Protein AF-A0A0B0EJZ7-F1 (afdb_monomer_lite)

Sequence (98 aa):
MRFGKHKVQVDAIEQLVHPSQLRAIGYAIHYAARYMDGQKSIKEICRLVLADIQEKGLDCLSDRGIRGDFAEFRSYELAATLSRFRALRVEQKHTTRT

pLDDT: mean 86.37, std 9.98, range [45.62, 97.31]

Radius of gyration: 13.87 Å; chains: 1; bounding box: 28×27×45 Å

Secondary structure (DSSP, 8-state):
-EETTEEB--HHHHTTS-HHHHHHHHHHHHHHGGG-SSSS-HHHHHHHHHHHHHHH-GGGG-TTS--TT-----HHHHHHHHTTBTT-----------

InterPro domains:
  IPR049069 MRB1590-like, C-terminal domain [PF21117] (2-90)

Organism: NCBI:txid237368

Foldseek 3Di:
DDQVPFDFPCPVVVVVDDVQAVVLLSLLVVVLVVVPPLPDDLLRSLVVSVVCCVVPNSQVSDPVGDDPSHDDDDSVSSSVRQVRGVVDDHDDPPPPPD

Structure (mmCIF, N/CA/C/O backbone):
data_AF-A0A0B0EJZ7-F1
#
_entry.id   AF-A0A0B0EJZ7-F1
#
loop_
_atom_site.group_PDB
_atom_site.id
_atom_site.type_symbol
_atom_site.label_atom_id
_atom_site.label_alt_id
_atom_site.label_comp_id
_atom_site.label_asym_id
_atom_site.label_entity_id
_atom_site.label_seq_id
_atom_site.pdbx_PDB_ins_code
_atom_site.Cartn_x
_atom_site.Cartn_y
_atom_site.Cartn_z
_atom_site.occupancy
_atom_site.B_iso_or_equiv
_atom_site.auth_seq_id
_atom_site.auth_comp_id
_atom_site.auth_asym_id
_atom_site.auth_atom_id
_atom_site.pdbx_PDB_model_num
ATOM 1 N N . MET A 1 1 ? -9.258 6.455 -10.297 1.00 74.19 1 MET A N 1
ATOM 2 C CA . MET A 1 1 ? -8.919 5.009 -10.453 1.00 74.19 1 MET A CA 1
ATOM 3 C C . MET A 1 1 ? -10.116 4.050 -10.257 1.00 74.19 1 MET A C 1
ATOM 5 O O . MET A 1 1 ? -11.003 4.305 -9.443 1.00 74.19 1 MET A O 1
ATOM 9 N N . ARG A 1 2 ? -10.130 2.905 -10.967 1.00 74.94 2 ARG A N 1
ATOM 10 C CA . ARG A 1 2 ? -10.986 1.732 -10.668 1.00 74.94 2 ARG A CA 1
ATOM 11 C C . ARG A 1 2 ? -10.165 0.621 -10.003 1.00 74.94 2 ARG A C 1
ATOM 13 O O . ARG A 1 2 ? -9.072 0.319 -10.466 1.00 74.94 2 ARG A O 1
ATOM 20 N N . PHE A 1 3 ? -10.714 0.000 -8.964 1.00 72.06 3 PHE A N 1
ATOM 21 C CA . PHE A 1 3 ? -10.143 -1.154 -8.269 1.00 72.06 3 PHE A CA 1
ATOM 22 C C . PHE A 1 3 ? -11.165 -2.298 -8.275 1.00 72.06 3 PHE A C 1
ATOM 24 O O . PHE A 1 3 ? -12.183 -2.244 -7.580 1.00 72.06 3 PHE A O 1
ATOM 31 N N . GLY A 1 4 ? -10.946 -3.307 -9.124 1.00 79.12 4 GLY A N 1
ATOM 32 C CA . GLY A 1 4 ? -11.960 -4.325 -9.411 1.00 79.12 4 GLY A CA 1
ATOM 33 C C . GLY A 1 4 ? -13.284 -3.687 -9.860 1.00 79.12 4 GLY A C 1
ATOM 34 O O . GLY A 1 4 ? -13.326 -2.907 -10.815 1.00 79.12 4 GLY A O 1
ATOM 35 N N . LYS A 1 5 ? -14.373 -3.975 -9.134 1.00 81.25 5 LYS A N 1
ATOM 36 C CA . LYS A 1 5 ? -15.699 -3.363 -9.356 1.00 81.25 5 LYS A CA 1
ATOM 37 C C . LYS A 1 5 ? -15.906 -2.015 -8.652 1.00 81.25 5 LYS A C 1
ATOM 39 O O . LYS A 1 5 ? -16.934 -1.375 -8.854 1.00 81.25 5 LYS A O 1
ATOM 44 N N . HIS A 1 6 ? -14.961 -1.580 -7.823 1.00 77.19 6 HIS A N 1
ATOM 45 C CA . HIS A 1 6 ? -15.102 -0.396 -6.982 1.00 77.19 6 HIS A CA 1
ATOM 46 C C . HIS A 1 6 ? -14.429 0.826 -7.616 1.00 77.19 6 HIS A C 1
ATOM 48 O O . HIS A 1 6 ? -13.321 0.751 -8.148 1.00 77.19 6 HIS A O 1
ATOM 54 N N . LYS A 1 7 ? -15.096 1.983 -7.544 1.00 76.81 7 LYS A N 1
ATOM 55 C CA . LYS A 1 7 ? -14.496 3.272 -7.905 1.00 76.81 7 LYS A CA 1
ATOM 56 C C . LYS A 1 7 ? -13.757 3.826 -6.688 1.00 76.81 7 LYS A C 1
ATOM 58 O O . LYS A 1 7 ? -14.365 3.984 -5.631 1.00 76.81 7 LYS A O 1
ATOM 63 N N . VAL A 1 8 ? -12.473 4.134 -6.854 1.00 78.69 8 VAL A N 1
ATOM 64 C CA . VAL A 1 8 ? -11.658 4.803 -5.832 1.00 78.69 8 VAL A CA 1
ATOM 65 C C . VAL A 1 8 ? -11.496 6.256 -6.253 1.00 78.69 8 VAL A C 1
ATOM 67 O O . VAL A 1 8 ? -10.990 6.537 -7.344 1.00 78.69 8 VAL A O 1
ATOM 70 N N . GLN A 1 9 ? -11.976 7.179 -5.418 1.00 77.25 9 GLN A N 1
ATOM 71 C CA . GLN A 1 9 ? -11.812 8.608 -5.669 1.00 77.25 9 GLN A CA 1
ATOM 72 C C . GLN A 1 9 ? -10.384 8.997 -5.300 1.00 77.25 9 GLN A C 1
ATOM 74 O O . GLN A 1 9 ? -10.034 9.045 -4.125 1.00 77.25 9 GLN A O 1
ATOM 79 N N . VAL A 1 10 ? -9.565 9.234 -6.317 1.00 75.00 10 VAL A N 1
ATOM 80 C CA . VAL A 1 10 ? -8.148 9.596 -6.180 1.00 75.00 10 VAL A CA 1
ATOM 81 C C . VAL A 1 10 ? -7.813 10.843 -6.985 1.00 75.00 10 VAL A C 1
ATOM 83 O O . VAL A 1 10 ? -6.648 11.169 -7.085 1.00 75.00 10 VAL A O 1
ATOM 86 N N . ASP A 1 11 ? -8.802 11.564 -7.521 1.00 75.38 11 ASP A N 1
ATOM 87 C CA . ASP A 1 11 ? -8.592 12.636 -8.507 1.00 75.38 11 ASP A CA 1
ATOM 88 C C . ASP A 1 11 ? -7.604 13.714 -8.009 1.00 75.38 11 ASP A C 1
ATOM 90 O O . ASP A 1 11 ? -6.708 14.123 -8.739 1.00 75.38 11 ASP A O 1
ATOM 94 N N . ALA A 1 12 ? -7.685 14.087 -6.727 1.00 69.62 12 ALA A N 1
ATOM 95 C CA . ALA A 1 12 ? -6.766 15.044 -6.099 1.00 69.62 12 ALA A CA 1
ATOM 96 C C . ALA A 1 12 ? -5.336 14.505 -5.870 1.00 69.62 12 ALA A C 1
ATOM 98 O O . ALA A 1 12 ? -4.410 15.287 -5.687 1.00 69.62 12 ALA A O 1
ATOM 99 N N . ILE A 1 13 ? -5.158 13.181 -5.838 1.00 72.31 13 ILE A N 1
ATOM 100 C CA . ILE A 1 13 ? -3.857 12.510 -5.681 1.00 72.31 13 ILE A CA 1
ATOM 101 C C . ILE A 1 13 ? -3.272 12.207 -7.065 1.00 72.31 13 ILE A C 1
ATOM 103 O O . ILE A 1 13 ? -2.106 12.480 -7.307 1.00 72.31 13 ILE A O 1
ATOM 107 N N . GLU A 1 14 ? -4.096 11.702 -7.985 1.00 71.69 14 GLU A N 1
ATOM 108 C CA . GLU A 1 14 ? -3.757 11.285 -9.351 1.00 71.69 14 GLU A CA 1
ATOM 109 C C . GLU A 1 14 ? -3.137 12.420 -10.178 1.00 71.69 14 GLU A C 1
ATOM 111 O O . GLU A 1 14 ? -2.228 12.169 -10.958 1.00 71.69 14 GLU A O 1
ATOM 116 N N . GLN A 1 15 ? -3.544 13.673 -9.954 1.00 72.38 15 GLN A N 1
ATOM 117 C CA . GLN A 1 15 ? -2.933 14.839 -10.606 1.00 72.38 15 GLN A CA 1
ATOM 118 C C . GLN A 1 15 ? -1.512 15.168 -10.111 1.00 72.38 15 GLN A C 1
ATOM 120 O O . GLN A 1 15 ? -0.785 15.883 -10.796 1.00 72.38 15 GLN A O 1
ATOM 125 N N . LEU A 1 16 ? -1.122 14.681 -8.930 1.00 76.50 16 LEU A N 1
ATOM 126 C CA . LEU A 1 16 ? 0.155 14.995 -8.279 1.00 76.50 16 LEU A CA 1
ATOM 127 C C . LEU A 1 16 ? 1.155 13.832 -8.314 1.00 76.50 16 LEU A C 1
ATOM 129 O O . LEU A 1 16 ? 2.323 14.035 -7.985 1.00 76.50 16 LEU A O 1
ATOM 133 N N . VAL A 1 17 ? 0.716 12.627 -8.692 1.00 79.25 17 VAL A N 1
ATOM 134 C CA . VAL A 1 17 ? 1.535 11.407 -8.652 1.00 79.25 17 VAL A CA 1
ATOM 135 C C . VAL A 1 17 ? 1.769 10.830 -10.041 1.00 79.25 17 VAL A C 1
ATOM 137 O O . VAL A 1 17 ? 0.919 10.897 -10.928 1.00 79.25 17 VAL A O 1
ATOM 140 N N . HIS A 1 18 ? 2.926 10.198 -10.227 1.00 87.62 18 HIS A N 1
ATOM 141 C CA . HIS A 1 18 ? 3.227 9.510 -11.476 1.00 87.62 18 HIS A CA 1
ATOM 142 C C . HIS A 1 18 ? 2.341 8.251 -11.629 1.00 87.62 18 HIS A C 1
ATOM 144 O O . HIS A 1 18 ? 2.066 7.570 -10.634 1.00 87.62 18 HIS A O 1
ATOM 150 N N . PRO A 1 19 ? 1.940 7.847 -12.853 1.00 87.69 19 PRO A N 1
ATOM 151 C CA . PRO A 1 19 ? 1.107 6.658 -13.056 1.00 87.69 19 PRO A CA 1
ATOM 152 C C . PRO A 1 19 ? 1.653 5.361 -12.432 1.00 87.69 19 PRO A C 1
ATOM 154 O O . PRO A 1 19 ? 0.867 4.505 -12.027 1.00 87.69 19 PRO A O 1
ATOM 157 N N . SER A 1 20 ? 2.979 5.197 -12.332 1.00 91.50 20 SER A N 1
ATOM 158 C CA . SER A 1 20 ? 3.598 4.040 -11.651 1.00 91.50 20 SER A CA 1
ATOM 159 C C . SER A 1 20 ? 3.342 4.018 -10.144 1.00 91.50 20 SER A C 1
ATOM 161 O O . SER A 1 20 ? 3.116 2.945 -9.587 1.00 91.50 20 SER A O 1
ATOM 163 N N . GLN A 1 21 ? 3.300 5.184 -9.495 1.00 91.25 21 GLN A N 1
ATOM 164 C CA . GLN A 1 21 ? 2.946 5.298 -8.079 1.00 91.25 21 GLN A CA 1
ATOM 165 C C . GLN A 1 21 ? 1.466 4.988 -7.878 1.00 91.25 21 GLN A C 1
ATOM 167 O O . GLN A 1 21 ? 1.110 4.220 -6.990 1.00 91.25 21 GLN A O 1
ATOM 172 N N . LEU A 1 22 ? 0.597 5.507 -8.753 1.00 89.69 22 LEU A N 1
ATOM 173 C CA . LEU A 1 22 ? -0.835 5.219 -8.679 1.00 89.69 22 LEU A CA 1
ATOM 174 C C . LEU A 1 22 ? -1.128 3.719 -8.835 1.00 89.69 22 LEU A C 1
ATOM 176 O O . LEU A 1 22 ? -1.960 3.169 -8.111 1.00 89.69 22 LEU A O 1
ATOM 180 N N . ARG A 1 23 ? -0.413 3.037 -9.743 1.00 90.75 23 ARG A N 1
ATOM 181 C CA . ARG A 1 23 ? -0.480 1.574 -9.870 1.00 90.75 23 ARG A CA 1
ATOM 1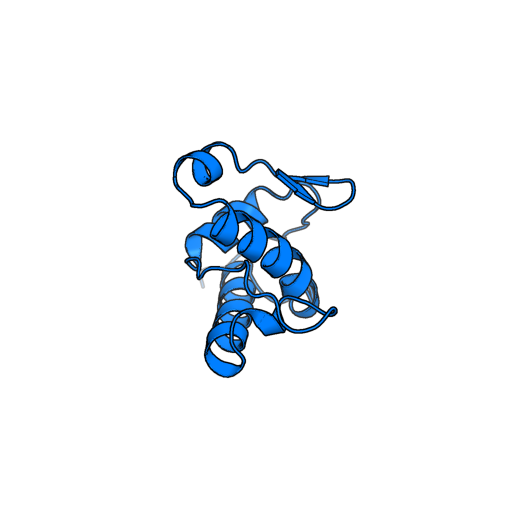82 C C . ARG A 1 23 ? -0.031 0.887 -8.585 1.00 90.75 23 ARG A C 1
ATOM 184 O O . ARG A 1 23 ? -0.788 0.066 -8.073 1.00 90.75 23 ARG A O 1
ATOM 191 N N . ALA A 1 24 ? 1.132 1.248 -8.046 1.00 93.88 24 ALA A N 1
ATOM 192 C CA . ALA A 1 24 ? 1.640 0.674 -6.803 1.00 93.88 24 ALA A CA 1
ATOM 193 C C . ALA A 1 24 ? 0.657 0.866 -5.631 1.00 93.88 24 ALA A C 1
ATOM 195 O O . ALA A 1 24 ? 0.368 -0.095 -4.923 1.00 93.88 24 ALA A O 1
ATOM 196 N N . ILE A 1 25 ? 0.042 2.048 -5.488 1.00 92.94 25 ILE A N 1
ATOM 197 C CA . ILE A 1 25 ? -1.000 2.320 -4.480 1.00 92.94 25 ILE A CA 1
ATOM 198 C C . ILE A 1 25 ? -2.210 1.397 -4.673 1.00 92.94 25 ILE A C 1
ATOM 200 O O . ILE A 1 25 ? -2.734 0.847 -3.706 1.00 92.94 25 ILE A O 1
ATOM 204 N N . GLY A 1 26 ? -2.648 1.181 -5.915 1.00 90.31 26 GLY A N 1
ATOM 205 C CA . GLY A 1 26 ? -3.730 0.247 -6.221 1.00 90.31 26 GLY A CA 1
ATOM 206 C C . GLY A 1 26 ? -3.447 -1.178 -5.746 1.00 90.31 26 GLY A C 1
ATOM 207 O O . GLY A 1 26 ? -4.306 -1.803 -5.125 1.00 90.31 26 GLY A O 1
ATOM 208 N N . TYR A 1 27 ? -2.235 -1.676 -5.992 1.00 93.75 27 TYR A N 1
ATOM 209 C CA . TYR A 1 27 ? -1.804 -2.986 -5.496 1.00 93.75 27 TYR A CA 1
ATOM 210 C C . TYR A 1 27 ? -1.638 -2.992 -3.976 1.00 93.75 27 TYR A C 1
ATOM 212 O O . TYR A 1 27 ? -2.054 -3.944 -3.324 1.00 93.75 27 TYR A O 1
ATOM 220 N N . ALA A 1 28 ? -1.144 -1.904 -3.390 1.00 94.69 28 ALA A N 1
ATOM 221 C CA . ALA A 1 28 ? -1.022 -1.754 -1.948 1.00 94.69 28 ALA A CA 1
ATOM 222 C C . ALA A 1 28 ? -2.373 -1.810 -1.220 1.00 94.69 28 ALA A C 1
ATOM 224 O O . ALA A 1 28 ? -2.440 -2.359 -0.126 1.00 94.69 28 ALA A O 1
ATOM 225 N N . ILE A 1 29 ? -3.465 -1.322 -1.819 1.00 91.62 29 ILE A N 1
ATOM 226 C CA . ILE A 1 29 ? -4.823 -1.483 -1.266 1.00 91.62 29 ILE A CA 1
ATOM 227 C C . ILE A 1 29 ? -5.227 -2.959 -1.230 1.00 91.62 29 ILE A C 1
ATOM 229 O O . ILE A 1 29 ? -5.802 -3.410 -0.241 1.00 91.62 29 ILE A O 1
ATOM 233 N N . HIS A 1 30 ? -4.925 -3.714 -2.290 1.00 91.19 30 HIS A N 1
ATOM 234 C CA . HIS A 1 30 ? -5.183 -5.153 -2.313 1.00 91.19 30 HIS A CA 1
ATOM 235 C C . HIS A 1 30 ? -4.341 -5.880 -1.262 1.00 91.19 30 HIS A C 1
ATOM 237 O O . HIS A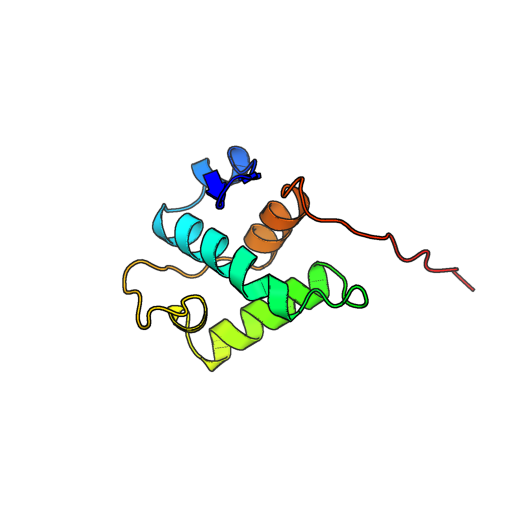 1 30 ? -4.874 -6.629 -0.449 1.00 91.19 30 HIS A O 1
ATOM 243 N N . TYR A 1 31 ? -3.041 -5.581 -1.241 1.00 94.31 31 TYR A N 1
ATOM 244 C CA . TYR A 1 31 ? -2.060 -6.092 -0.289 1.00 94.31 31 TYR A CA 1
ATOM 245 C C . TYR A 1 31 ? -2.522 -5.832 1.158 1.00 94.31 31 TYR A C 1
ATOM 247 O O . TYR A 1 31 ? -2.540 -6.733 1.992 1.00 94.31 31 TYR A O 1
ATOM 255 N N . ALA A 1 32 ? -3.000 -4.620 1.449 1.00 94.12 32 ALA A N 1
ATOM 256 C CA . ALA A 1 32 ? -3.453 -4.208 2.774 1.00 94.12 32 ALA A CA 1
ATOM 257 C C . ALA A 1 32 ? -4.573 -5.085 3.358 1.00 94.12 32 ALA A C 1
ATOM 259 O O . ALA A 1 32 ? -4.680 -5.173 4.582 1.00 94.12 32 ALA A O 1
ATOM 260 N N . ALA A 1 33 ? -5.377 -5.756 2.523 1.00 92.12 33 ALA A N 1
ATOM 261 C CA . ALA A 1 33 ? -6.488 -6.596 2.969 1.00 92.12 33 ALA A CA 1
ATOM 262 C C . ALA A 1 33 ? -6.054 -7.689 3.960 1.00 92.12 33 ALA A C 1
ATOM 264 O O . ALA A 1 33 ? -6.817 -8.024 4.863 1.00 92.12 33 ALA A O 1
ATOM 265 N N . ARG A 1 34 ? -4.812 -8.189 3.876 1.00 94.81 34 ARG A N 1
ATOM 266 C CA . ARG A 1 34 ? -4.317 -9.207 4.820 1.00 94.81 34 ARG A CA 1
ATOM 267 C C . ARG A 1 34 ? -4.096 -8.700 6.246 1.00 94.81 34 ARG A C 1
ATOM 269 O O . ARG A 1 34 ? -3.982 -9.504 7.162 1.00 94.81 34 ARG A O 1
ATOM 276 N N . TYR A 1 35 ? -4.024 -7.383 6.438 1.00 95.50 35 TYR A N 1
ATOM 277 C CA . TYR A 1 35 ? -3.907 -6.764 7.761 1.00 95.50 35 TYR A CA 1
ATOM 278 C C . TYR A 1 35 ? -5.245 -6.220 8.280 1.00 95.50 35 TYR A C 1
ATOM 280 O O . TYR A 1 35 ? -5.295 -5.738 9.410 1.00 95.50 35 TYR A O 1
ATOM 288 N N . MET A 1 36 ? -6.317 -6.279 7.480 1.00 92.38 36 MET A N 1
ATOM 289 C CA . MET A 1 36 ? -7.651 -5.783 7.833 1.00 92.38 36 MET A CA 1
ATOM 290 C C . MET A 1 36 ? -8.424 -6.819 8.658 1.00 92.38 36 MET A C 1
ATOM 292 O O . MET A 1 36 ? -9.418 -7.384 8.214 1.00 92.38 36 MET A O 1
ATOM 296 N N . ASP A 1 37 ? -7.965 -7.054 9.882 1.00 91.56 37 ASP A N 1
ATOM 297 C CA . ASP A 1 37 ? -8.556 -7.999 10.840 1.00 91.56 37 ASP A CA 1
ATOM 298 C C . ASP A 1 37 ? -9.662 -7.389 11.723 1.00 91.56 37 ASP A C 1
ATOM 300 O O . ASP A 1 37 ? -10.101 -8.007 12.689 1.00 91.56 37 ASP A O 1
ATOM 304 N N . GLY A 1 38 ? -10.074 -6.151 11.436 1.00 90.50 38 GLY A N 1
ATOM 305 C CA . GLY A 1 38 ? -11.023 -5.384 12.249 1.00 90.50 38 GLY A CA 1
ATOM 306 C C . GLY A 1 38 ? -10.442 -4.815 13.551 1.00 90.50 38 GLY A C 1
ATOM 307 O O . GLY A 1 38 ? -11.100 -4.014 14.207 1.00 90.50 38 GLY A O 1
ATOM 308 N N . GLN A 1 39 ? -9.206 -5.161 13.921 1.00 91.69 39 GLN A N 1
ATOM 309 C CA . GLN A 1 39 ? -8.569 -4.704 15.160 1.00 91.69 39 GLN A CA 1
ATOM 310 C C . GLN A 1 39 ? -7.578 -3.566 14.917 1.00 91.69 39 GLN A C 1
ATOM 312 O O . GLN A 1 39 ? -7.385 -2.714 15.794 1.00 91.69 39 GLN A O 1
ATOM 317 N N . LYS A 1 40 ? -6.963 -3.530 13.732 1.00 93.56 40 LYS A N 1
ATOM 318 C CA . LYS A 1 40 ? -5.973 -2.520 13.344 1.00 93.56 40 LYS A CA 1
ATOM 319 C C . LYS A 1 40 ? -6.620 -1.281 12.727 1.00 93.56 40 LYS A C 1
ATOM 321 O O . LYS A 1 40 ? -7.523 -1.359 11.899 1.00 93.56 40 LYS A O 1
ATOM 326 N N . SER A 1 41 ? -6.108 -0.115 13.099 1.00 92.62 41 SER A N 1
ATOM 327 C CA . SER A 1 41 ? -6.433 1.163 12.469 1.00 92.62 41 SER A CA 1
ATOM 328 C C . SER A 1 41 ? -5.842 1.264 11.059 1.00 92.62 41 SER A C 1
ATOM 330 O O . SER A 1 41 ? -4.844 0.618 10.736 1.00 92.62 41 SER A O 1
ATOM 332 N N . ILE A 1 42 ? -6.390 2.167 10.234 1.00 91.69 42 ILE A N 1
ATOM 333 C CA . ILE A 1 42 ? -5.834 2.481 8.902 1.00 91.69 42 ILE A CA 1
ATOM 334 C C . ILE A 1 42 ? -4.345 2.845 9.001 1.00 91.69 42 ILE A C 1
ATOM 336 O O . ILE A 1 42 ? -3.547 2.426 8.168 1.00 91.69 42 ILE A O 1
ATOM 340 N N . LYS A 1 43 ? -3.950 3.587 10.043 1.00 92.38 43 LYS A N 1
ATOM 341 C CA . LYS A 1 43 ? -2.554 3.984 10.265 1.00 92.38 43 LYS A CA 1
ATOM 342 C C . LYS A 1 43 ? -1.643 2.773 10.489 1.00 92.38 43 LYS A C 1
ATOM 344 O O . LYS A 1 43 ? -0.557 2.720 9.915 1.00 92.38 43 LYS A O 1
ATOM 349 N N . GLU A 1 44 ? -2.075 1.821 11.312 1.00 94.88 44 GLU A N 1
ATOM 350 C CA . GLU A 1 44 ? -1.327 0.585 11.579 1.00 94.88 44 GLU A CA 1
ATOM 351 C C . GLU A 1 44 ? -1.236 -0.287 10.326 1.00 94.88 44 GLU A C 1
ATOM 353 O O . GLU A 1 44 ? -0.153 -0.764 9.998 1.00 94.88 44 GLU A O 1
ATOM 358 N N . ILE A 1 45 ? -2.333 -0.414 9.576 1.00 95.44 45 ILE A N 1
ATOM 359 C CA . ILE A 1 45 ? -2.359 -1.137 8.299 1.00 95.44 45 ILE A CA 1
ATOM 360 C C . ILE A 1 45 ? -1.368 -0.518 7.305 1.00 95.44 45 ILE A C 1
ATOM 362 O O . ILE A 1 45 ? -0.527 -1.233 6.766 1.00 95.44 45 ILE A O 1
ATOM 366 N N . CYS A 1 46 ? -1.393 0.804 7.101 1.00 95.44 46 CYS A N 1
ATOM 367 C CA . CYS A 1 46 ? -0.440 1.480 6.214 1.00 95.44 46 CYS A CA 1
ATOM 368 C C . CYS A 1 46 ? 1.016 1.263 6.648 1.00 95.44 46 CYS A C 1
ATOM 370 O O . CYS A 1 46 ? 1.888 1.098 5.798 1.00 95.44 46 CYS A O 1
ATOM 372 N N . ARG A 1 47 ? 1.290 1.260 7.961 1.00 95.88 47 ARG A N 1
ATOM 373 C CA . ARG A 1 47 ? 2.634 1.001 8.491 1.00 95.88 47 ARG A CA 1
ATOM 374 C C . ARG A 1 47 ? 3.105 -0.415 8.164 1.00 95.88 47 ARG A C 1
ATOM 376 O O . ARG A 1 47 ? 4.251 -0.568 7.765 1.00 95.88 47 ARG A O 1
ATOM 383 N N . LEU A 1 48 ? 2.241 -1.418 8.317 1.00 97.12 48 LEU A N 1
ATOM 384 C CA . LEU A 1 48 ? 2.569 -2.812 8.003 1.00 97.12 48 LEU A CA 1
ATOM 385 C C . LEU A 1 48 ? 2.844 -3.003 6.508 1.00 97.12 48 LEU A C 1
ATOM 387 O O . LEU A 1 48 ? 3.844 -3.606 6.147 1.00 97.12 48 LEU A O 1
ATOM 391 N N . VAL A 1 49 ? 2.020 -2.408 5.640 1.00 97.31 49 VAL A N 1
ATOM 392 C CA . VAL A 1 49 ? 2.244 -2.445 4.184 1.00 97.31 49 VAL A CA 1
ATOM 393 C C . VAL A 1 49 ? 3.603 -1.847 3.813 1.00 97.31 49 VAL A C 1
ATOM 395 O O . VAL A 1 49 ? 4.332 -2.430 3.019 1.00 97.31 49 VAL A O 1
ATOM 398 N N . LEU A 1 50 ? 3.959 -0.696 4.388 1.00 96.38 50 LEU A N 1
ATOM 399 C CA . LEU A 1 50 ? 5.243 -0.056 4.100 1.00 96.38 50 LEU A CA 1
ATOM 400 C C . LEU A 1 50 ? 6.436 -0.809 4.686 1.00 96.38 50 LEU A C 1
ATOM 402 O O . LEU A 1 50 ? 7.483 -0.827 4.051 1.00 96.38 50 LEU A O 1
ATOM 406 N N . ALA A 1 51 ? 6.289 -1.426 5.860 1.00 97.19 51 ALA A N 1
ATOM 407 C CA . ALA A 1 51 ? 7.335 -2.269 6.432 1.00 97.19 51 ALA A CA 1
ATOM 408 C C . ALA A 1 51 ? 7.649 -3.451 5.503 1.00 97.19 51 ALA A C 1
ATOM 410 O O . ALA A 1 51 ? 8.811 -3.691 5.190 1.00 97.19 51 ALA A O 1
ATOM 411 N N . ASP A 1 52 ? 6.615 -4.109 4.977 1.00 97.25 52 ASP A N 1
ATOM 412 C CA . ASP A 1 52 ? 6.775 -5.189 4.007 1.00 97.25 52 ASP A CA 1
ATOM 413 C C . ASP A 1 52 ? 7.423 -4.714 2.698 1.00 97.25 52 ASP A C 1
ATOM 415 O O . ASP A 1 52 ? 8.294 -5.404 2.175 1.00 97.25 52 ASP A O 1
ATOM 419 N N . ILE A 1 53 ? 7.056 -3.532 2.186 1.00 96.50 53 ILE A N 1
ATOM 420 C CA . ILE A 1 53 ? 7.711 -2.943 1.003 1.00 96.50 53 ILE A CA 1
ATOM 421 C C . ILE A 1 53 ? 9.189 -2.648 1.287 1.00 96.50 53 ILE A C 1
ATOM 423 O O . ILE A 1 53 ? 10.028 -2.903 0.429 1.00 96.50 53 ILE A O 1
ATOM 427 N N . GLN A 1 54 ? 9.523 -2.124 2.469 1.00 95.69 54 GLN A N 1
ATOM 428 C CA . GLN A 1 54 ? 10.916 -1.851 2.833 1.00 95.69 54 GLN A CA 1
ATOM 429 C C . GLN A 1 54 ? 11.747 -3.130 2.955 1.00 95.69 54 GLN A C 1
ATOM 431 O O . GLN A 1 54 ? 12.909 -3.136 2.563 1.00 95.69 54 GLN A O 1
ATOM 436 N N . GLU A 1 55 ? 11.166 -4.200 3.495 1.00 96.81 55 GLU A N 1
ATOM 43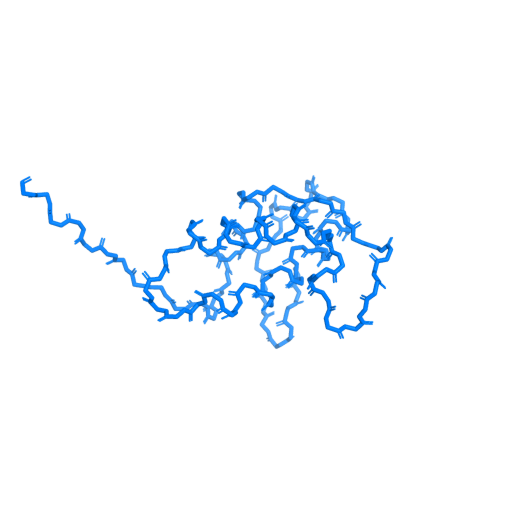7 C CA . GLU A 1 55 ? 11.862 -5.471 3.694 1.00 96.81 55 GLU A CA 1
ATOM 438 C C . GLU A 1 55 ? 11.988 -6.280 2.392 1.00 96.81 55 GLU A C 1
ATOM 440 O O . GLU A 1 55 ? 13.034 -6.867 2.123 1.00 96.81 55 GLU A O 1
ATOM 445 N N . LYS A 1 56 ? 10.925 -6.322 1.581 1.00 94.62 56 LYS A N 1
ATOM 446 C CA . LYS A 1 56 ? 10.775 -7.263 0.453 1.00 94.62 56 LYS A CA 1
ATOM 447 C C . LYS A 1 56 ? 10.814 -6.584 -0.917 1.00 94.62 56 LYS A C 1
ATOM 449 O O . LYS A 1 56 ? 10.751 -7.266 -1.938 1.00 94.62 56 LYS A O 1
ATOM 454 N N . GLY A 1 57 ? 10.887 -5.256 -0.953 1.00 94.44 57 GLY A N 1
ATOM 455 C CA . GLY A 1 57 ? 10.749 -4.457 -2.167 1.00 94.44 57 GLY A CA 1
ATOM 456 C C . GLY A 1 57 ? 9.295 -4.305 -2.630 1.00 94.44 57 GLY A C 1
ATOM 457 O O . GLY A 1 57 ? 8.367 -4.934 -2.118 1.00 94.44 57 GLY A O 1
ATOM 458 N N . LEU A 1 58 ? 9.086 -3.459 -3.643 1.00 94.56 58 LEU A N 1
ATOM 459 C CA . LEU A 1 58 ? 7.756 -3.154 -4.196 1.00 94.56 58 LEU A CA 1
ATOM 460 C C . LEU A 1 58 ? 7.056 -4.365 -4.823 1.00 94.56 58 LEU A C 1
ATOM 462 O O . LEU A 1 58 ? 5.826 -4.413 -4.861 1.00 94.56 58 LEU A O 1
ATOM 466 N N . ASP A 1 59 ? 7.820 -5.350 -5.287 1.00 92.81 59 ASP A N 1
ATOM 467 C CA . ASP A 1 59 ? 7.285 -6.539 -5.950 1.00 92.81 59 ASP A CA 1
ATOM 468 C C . ASP A 1 59 ? 6.436 -7.410 -5.022 1.00 92.81 59 ASP A C 1
ATOM 470 O O . ASP A 1 59 ? 5.557 -8.128 -5.501 1.00 92.81 59 ASP A O 1
ATOM 474 N N . CYS A 1 60 ? 6.606 -7.287 -3.698 1.00 94.75 60 CYS A N 1
ATOM 475 C CA . CYS A 1 60 ? 5.764 -7.999 -2.736 1.00 94.75 60 CYS A CA 1
ATOM 476 C C . CYS A 1 60 ? 4.275 -7.658 -2.888 1.00 94.75 60 CYS A C 1
ATOM 478 O O . CYS A 1 60 ? 3.418 -8.466 -2.544 1.00 94.75 60 CYS A O 1
ATOM 480 N N . LEU A 1 61 ? 3.950 -6.490 -3.452 1.00 94.94 61 LEU A N 1
ATOM 481 C CA . LEU A 1 61 ? 2.575 -6.046 -3.653 1.00 94.94 61 LEU A CA 1
ATOM 482 C C . LEU A 1 61 ? 1.805 -6.876 -4.694 1.00 94.94 61 LEU A C 1
ATOM 484 O O . LEU A 1 61 ? 0.582 -6.753 -4.773 1.00 94.94 61 LEU A O 1
ATOM 488 N N . SER A 1 62 ? 2.491 -7.690 -5.501 1.00 91.56 62 SER A N 1
ATOM 489 C CA . SER A 1 62 ? 1.928 -8.437 -6.624 1.00 91.56 62 SER A CA 1
ATOM 490 C C . SER A 1 62 ? 2.094 -9.947 -6.448 1.00 91.56 62 SER A C 1
ATOM 492 O O . SER A 1 62 ? 3.201 -10.473 -6.500 1.00 91.56 62 SER A O 1
ATOM 494 N N . ASP A 1 63 ? 0.977 -10.676 -6.413 1.00 84.06 63 ASP A N 1
ATOM 495 C CA . ASP A 1 63 ? 0.988 -12.150 -6.423 1.00 84.06 63 ASP A CA 1
ATOM 496 C C . ASP A 1 63 ? 1.434 -12.740 -7.779 1.00 84.06 63 ASP A C 1
ATOM 498 O O . ASP A 1 63 ? 1.596 -13.950 -7.922 1.00 84.06 63 ASP A O 1
ATOM 502 N N . ARG A 1 64 ? 1.619 -11.897 -8.807 1.00 81.88 64 ARG A N 1
ATOM 503 C CA . ARG A 1 64 ? 2.044 -12.300 -10.161 1.00 81.88 64 ARG A CA 1
ATOM 504 C C . ARG A 1 64 ? 3.561 -12.213 -10.379 1.00 81.88 64 ARG A C 1
ATOM 506 O O . ARG A 1 64 ? 4.004 -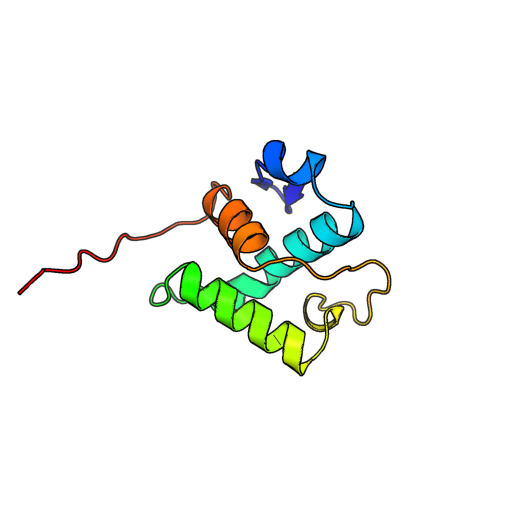12.307 -11.520 1.00 81.88 64 ARG A O 1
ATOM 513 N N . GLY A 1 65 ? 4.339 -12.022 -9.314 1.00 77.19 65 GLY A N 1
ATOM 514 C CA . GLY A 1 65 ? 5.792 -11.857 -9.379 1.00 77.19 65 GLY A CA 1
ATOM 515 C C . GLY A 1 65 ? 6.231 -10.416 -9.657 1.00 77.19 65 GLY A C 1
ATOM 516 O O . GLY A 1 65 ? 5.457 -9.477 -9.453 1.00 77.19 65 GLY A O 1
ATOM 517 N N . ILE A 1 66 ? 7.483 -10.274 -10.111 1.00 81.31 66 ILE A N 1
ATOM 518 C CA . ILE A 1 66 ? 8.214 -9.004 -10.270 1.00 81.31 66 ILE A CA 1
ATOM 519 C C . ILE A 1 66 ? 7.494 -8.048 -11.229 1.00 81.31 66 ILE A C 1
ATOM 521 O O . ILE A 1 66 ? 7.126 -8.409 -12.349 1.00 81.31 66 ILE A O 1
ATOM 525 N N . ARG A 1 67 ? 7.342 -6.795 -10.798 1.00 79.19 67 ARG A N 1
ATOM 526 C CA . ARG A 1 67 ? 6.703 -5.701 -11.520 1.00 79.19 67 ARG A CA 1
ATOM 527 C C . ARG A 1 67 ? 7.643 -4.505 -11.615 1.00 79.19 67 ARG A C 1
ATOM 529 O O . ARG A 1 67 ? 7.671 -3.629 -10.760 1.00 79.19 67 ARG A O 1
ATOM 536 N N . GLY A 1 68 ? 8.326 -4.399 -12.754 1.00 83.62 68 GLY A N 1
ATOM 537 C CA . GLY A 1 68 ? 9.195 -3.259 -13.076 1.00 83.62 68 GLY A CA 1
ATOM 538 C C . GLY A 1 68 ? 8.466 -1.932 -13.338 1.00 83.62 68 GLY A C 1
ATOM 539 O O . GLY A 1 68 ? 9.095 -0.959 -13.737 1.00 83.62 68 GLY A O 1
ATOM 540 N N . ASP A 1 69 ? 7.141 -1.881 -13.168 1.00 88.62 69 ASP A N 1
ATOM 541 C CA . ASP A 1 69 ? 6.313 -0.704 -13.442 1.00 88.62 69 ASP A CA 1
ATOM 542 C C . ASP A 1 69 ? 5.765 -0.012 -12.184 1.00 88.62 69 ASP A C 1
ATOM 544 O O . ASP A 1 69 ? 4.912 0.880 -12.307 1.00 88.62 69 ASP A O 1
ATOM 548 N N . PHE A 1 70 ? 6.240 -0.418 -11.002 1.00 93.31 70 PHE A N 1
ATOM 549 C CA . PHE A 1 70 ? 5.941 0.197 -9.710 1.00 93.31 70 PHE A CA 1
ATOM 550 C C . PHE A 1 70 ? 6.948 1.284 -9.341 1.00 93.31 70 PHE A C 1
ATOM 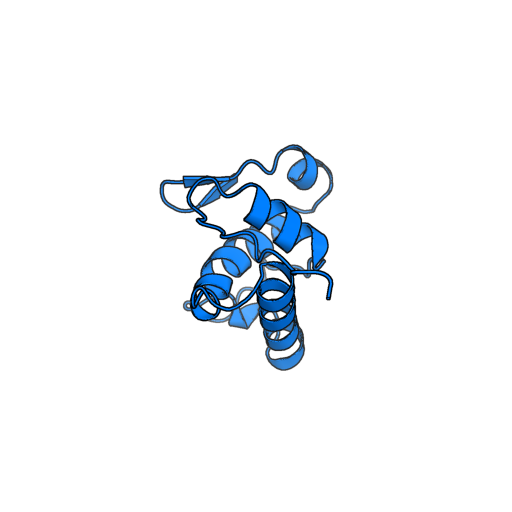552 O O . PHE A 1 70 ? 8.115 1.246 -9.717 1.00 93.31 70 PHE A O 1
ATOM 559 N N . ALA A 1 71 ? 6.474 2.267 -8.582 1.00 93.25 71 ALA A N 1
ATOM 560 C CA . ALA A 1 71 ? 7.311 3.269 -7.943 1.00 93.25 71 ALA A CA 1
ATOM 561 C C . ALA A 1 71 ? 6.868 3.443 -6.492 1.00 93.25 71 ALA A C 1
ATOM 563 O O . ALA A 1 71 ? 5.692 3.246 -6.171 1.00 93.25 71 ALA A O 1
ATOM 564 N N . GLU A 1 72 ? 7.810 3.817 -5.629 1.00 92.38 72 GLU A N 1
ATOM 565 C CA . GLU A 1 72 ? 7.520 4.066 -4.222 1.00 92.38 72 GLU A CA 1
ATOM 566 C C . GLU A 1 72 ? 6.491 5.185 -4.046 1.00 92.38 72 GLU A C 1
ATOM 568 O O . GLU A 1 72 ? 6.443 6.156 -4.805 1.00 92.38 72 GLU A O 1
ATOM 573 N N . PHE A 1 73 ? 5.683 5.045 -3.002 1.00 92.69 73 PHE A N 1
ATOM 574 C CA . PHE A 1 73 ? 4.667 6.002 -2.590 1.00 92.69 73 PHE A CA 1
ATOM 575 C C . PHE A 1 73 ? 4.741 6.199 -1.074 1.00 92.69 73 PHE A C 1
ATOM 577 O O . PHE A 1 73 ? 5.301 5.392 -0.329 1.00 92.69 73 PHE A O 1
ATOM 584 N N . ARG A 1 74 ? 4.159 7.291 -0.597 1.00 90.12 74 ARG A N 1
ATOM 585 C CA . ARG A 1 74 ? 4.208 7.707 0.802 1.00 90.12 74 ARG A CA 1
ATOM 586 C C . ARG A 1 74 ? 3.024 7.149 1.586 1.00 90.12 74 ARG A C 1
ATOM 588 O O . ARG A 1 74 ? 1.929 6.938 1.063 1.00 90.12 74 ARG A O 1
ATOM 595 N N . SER A 1 75 ? 3.213 6.984 2.894 1.00 89.56 75 SER A N 1
ATOM 596 C CA . SER A 1 75 ? 2.187 6.457 3.810 1.00 89.56 75 SER A CA 1
ATOM 597 C C . SER A 1 75 ? 0.859 7.211 3.745 1.00 89.56 75 SER A C 1
ATOM 599 O O . SER A 1 75 ?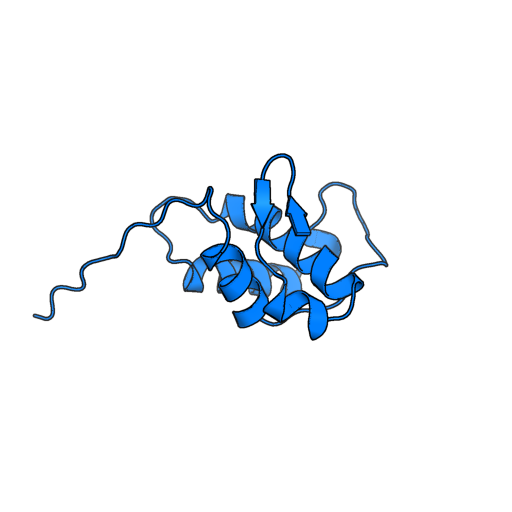 -0.208 6.595 3.795 1.00 89.56 75 SER A O 1
ATOM 601 N N . TYR A 1 76 ? 0.908 8.537 3.603 1.00 88.94 76 TYR A N 1
ATOM 602 C CA . TYR A 1 76 ? -0.288 9.366 3.520 1.00 88.94 76 TYR A CA 1
ATOM 603 C C . TYR A 1 76 ? -1.024 9.218 2.185 1.00 88.94 76 TYR A C 1
ATOM 605 O O . TYR A 1 76 ? -2.231 9.423 2.163 1.00 88.94 76 TYR A O 1
ATOM 613 N N . GLU A 1 77 ? -0.352 8.830 1.097 1.00 90.31 77 GLU A N 1
ATOM 614 C CA . GLU A 1 77 ? -0.994 8.589 -0.204 1.00 90.31 77 GLU A CA 1
ATOM 615 C C . GLU A 1 77 ? -1.826 7.307 -0.145 1.00 90.31 77 GLU A C 1
ATOM 617 O O . GLU A 1 77 ? -2.998 7.298 -0.535 1.00 90.31 77 GLU A O 1
ATOM 622 N N . LEU A 1 78 ? -1.272 6.251 0.462 1.00 92.25 78 LEU A N 1
ATOM 623 C CA . LEU A 1 78 ? -2.011 5.021 0.741 1.00 92.25 78 LEU A CA 1
ATOM 624 C C . LEU A 1 78 ? -3.172 5.271 1.710 1.00 92.25 78 LEU A C 1
ATOM 626 O O . LEU A 1 78 ? -4.302 4.871 1.430 1.00 92.25 78 LEU A O 1
ATOM 630 N N . ALA A 1 79 ? -2.927 5.983 2.815 1.00 91.38 79 ALA A N 1
ATOM 631 C CA . ALA A 1 79 ? -3.968 6.301 3.791 1.00 91.38 79 ALA A CA 1
ATOM 632 C C . ALA A 1 79 ? -5.092 7.144 3.169 1.00 91.38 79 ALA A C 1
ATOM 634 O O . ALA A 1 79 ? -6.267 6.827 3.330 1.00 91.38 79 ALA A O 1
ATOM 635 N N . ALA A 1 80 ? -4.747 8.189 2.412 1.00 87.88 80 ALA A N 1
ATOM 636 C CA . ALA A 1 80 ? -5.712 9.046 1.734 1.00 87.88 80 ALA A CA 1
ATOM 637 C C . ALA A 1 80 ? -6.557 8.271 0.717 1.00 87.88 80 ALA A C 1
ATOM 639 O O . ALA A 1 80 ? -7.735 8.595 0.535 1.00 87.88 80 ALA A O 1
ATOM 640 N N . THR A 1 81 ? -5.976 7.250 0.086 1.00 89.00 81 THR A N 1
ATOM 641 C CA . THR A 1 81 ? -6.675 6.392 -0.869 1.00 89.00 81 THR A CA 1
ATOM 642 C C . THR A 1 81 ? -7.596 5.390 -0.169 1.00 89.00 81 THR A C 1
ATOM 644 O O . THR A 1 81 ? -8.761 5.273 -0.551 1.00 89.00 81 THR A O 1
ATOM 647 N N . LEU A 1 82 ? -7.132 4.731 0.900 1.00 88.44 82 LEU A N 1
ATOM 648 C CA . LEU A 1 82 ? -7.948 3.831 1.728 1.00 88.44 82 LEU A CA 1
ATOM 649 C C . LEU A 1 82 ? -9.145 4.558 2.349 1.00 88.44 82 LEU A C 1
ATOM 651 O O . LEU A 1 82 ? -10.269 4.073 2.257 1.00 88.44 82 LEU A O 1
ATOM 655 N N . SER A 1 83 ? -8.939 5.761 2.887 1.00 85.75 83 SER A N 1
ATOM 656 C CA . SER A 1 83 ? -10.014 6.587 3.454 1.00 85.75 83 SER A CA 1
ATOM 657 C C . SER A 1 83 ? -11.068 7.018 2.425 1.00 85.75 83 SER A C 1
ATOM 659 O O . SER A 1 83 ? -12.163 7.425 2.798 1.00 85.75 83 SER A O 1
ATOM 661 N N . ARG A 1 84 ? -10.757 6.940 1.124 1.00 85.06 84 ARG A N 1
ATOM 662 C CA . ARG A 1 84 ? -11.683 7.230 0.013 1.00 85.06 84 ARG A CA 1
ATOM 663 C C . ARG A 1 84 ? -12.205 5.964 -0.667 1.00 85.06 84 ARG A C 1
ATOM 665 O O . ARG A 1 84 ? -12.940 6.043 -1.658 1.00 85.06 84 ARG A O 1
ATOM 672 N N . PHE A 1 85 ? -11.858 4.789 -0.145 1.00 84.38 85 PHE A N 1
ATOM 673 C CA . PHE A 1 85 ? -12.362 3.519 -0.633 1.00 84.38 85 PHE A CA 1
ATOM 674 C C . PHE A 1 85 ? -13.738 3.245 -0.028 1.00 84.38 85 PHE A C 1
ATOM 676 O O . PHE A 1 85 ? -13.861 2.747 1.083 1.00 84.38 85 PHE A O 1
ATOM 683 N N . ARG A 1 86 ? -14.802 3.558 -0.775 1.00 79.31 86 ARG A N 1
ATOM 684 C CA . ARG A 1 86 ? -16.194 3.497 -0.279 1.00 79.31 86 ARG A CA 1
ATOM 685 C C . ARG A 1 86 ? -16.653 2.123 0.220 1.00 79.31 86 ARG A C 1
ATOM 687 O O . ARG A 1 86 ? -17.644 2.046 0.934 1.00 79.31 86 ARG A O 1
ATOM 694 N N . ALA A 1 87 ? -15.991 1.048 -0.200 1.00 82.12 87 ALA A N 1
ATOM 695 C CA . ALA A 1 87 ? -16.304 -0.302 0.261 1.00 82.12 87 ALA A CA 1
ATOM 696 C C . ALA A 1 87 ? -15.595 -0.669 1.578 1.00 82.12 87 ALA A C 1
ATOM 698 O O . ALA A 1 87 ? -15.922 -1.700 2.164 1.00 82.12 87 ALA A O 1
ATOM 699 N N . LEU A 1 88 ? -14.643 0.148 2.044 1.00 84.06 88 LEU A N 1
ATOM 700 C CA . LEU A 1 88 ? -13.980 -0.046 3.327 1.00 84.06 88 LEU A CA 1
ATOM 701 C C . LEU A 1 88 ? -14.969 0.244 4.462 1.00 84.06 88 LEU A C 1
ATOM 703 O O . LEU A 1 88 ? -15.587 1.307 4.498 1.00 84.06 88 LEU A O 1
ATOM 707 N N . ARG A 1 89 ? -15.092 -0.695 5.402 1.00 86.38 89 ARG A N 1
ATOM 708 C CA . ARG A 1 89 ? -15.802 -0.488 6.668 1.00 86.38 89 ARG A CA 1
ATOM 709 C C . ARG A 1 89 ? -14.775 -0.201 7.751 1.00 86.38 89 ARG A C 1
ATOM 711 O O . ARG A 1 89 ? -13.781 -0.915 7.852 1.00 86.38 89 ARG A O 1
ATOM 718 N N . VAL A 1 90 ? -15.005 0.853 8.522 1.00 86.62 90 VAL A N 1
ATOM 719 C CA . VAL A 1 90 ? -14.088 1.312 9.566 1.00 86.62 90 VAL A CA 1
ATOM 720 C C . VAL A 1 90 ? -14.911 1.635 10.800 1.00 86.62 90 VAL A C 1
ATOM 722 O O . VAL A 1 90 ? -15.935 2.306 10.691 1.00 86.62 90 VAL A O 1
ATOM 725 N N . GLU A 1 91 ? -14.451 1.181 11.959 1.00 87.31 91 GLU A N 1
ATOM 726 C CA . GLU A 1 91 ? -15.035 1.540 13.247 1.00 87.31 91 GLU A CA 1
ATOM 727 C C . GLU A 1 91 ? -14.122 2.534 13.959 1.00 87.31 91 GLU A C 1
ATOM 729 O O . GLU A 1 91 ? -12.903 2.352 14.046 1.00 87.31 91 GLU A O 1
ATOM 734 N N . GLN A 1 92 ? -14.710 3.621 14.456 1.00 83.25 92 GLN A N 1
ATOM 735 C CA . GLN A 1 92 ? -13.976 4.597 15.242 1.00 83.25 92 GLN A CA 1
ATOM 736 C C . GLN A 1 92 ? -13.823 4.053 16.661 1.00 83.25 92 GLN A C 1
ATOM 738 O O . GLN A 1 92 ? -14.801 3.926 17.395 1.00 83.25 92 GLN A O 1
ATOM 743 N N . LYS A 1 93 ? -12.585 3.749 17.066 1.00 79.38 93 LYS A N 1
ATOM 744 C CA . LYS A 1 93 ? -12.301 3.437 18.467 1.00 79.38 93 LYS A CA 1
ATOM 745 C C . LYS A 1 93 ? -12.590 4.691 19.292 1.00 79.38 93 LYS A C 1
ATOM 747 O O . LYS A 1 93 ? -11.885 5.693 19.168 1.00 79.38 93 LYS A O 1
ATOM 752 N N . HIS A 1 94 ? -13.638 4.649 20.107 1.00 75.12 94 HIS A N 1
ATOM 753 C CA . HIS A 1 94 ? -13.852 5.658 21.134 1.00 75.12 94 HIS A CA 1
ATOM 754 C C . HIS A 1 94 ? -12.747 5.495 22.177 1.00 75.12 94 HIS A C 1
ATOM 756 O O . HIS A 1 94 ? -12.791 4.592 23.007 1.00 75.12 94 HIS A O 1
ATOM 762 N N . THR A 1 95 ? -11.725 6.347 22.120 1.00 66.94 95 THR A N 1
ATOM 763 C CA . THR A 1 95 ? -10.782 6.470 23.230 1.00 66.94 95 THR A CA 1
ATOM 764 C C . THR A 1 95 ? -11.523 7.156 24.368 1.00 66.94 95 THR A C 1
ATOM 766 O O . THR A 1 95 ? -11.669 8.379 24.370 1.00 66.94 95 THR A O 1
ATOM 769 N N . THR A 1 96 ? -12.021 6.379 25.326 1.00 54.50 96 THR A N 1
ATOM 770 C CA . THR A 1 96 ? -12.466 6.915 26.610 1.00 54.50 96 THR A CA 1
ATOM 771 C C . THR A 1 96 ? -11.243 7.560 27.258 1.00 54.50 96 THR A C 1
ATOM 773 O O . THR A 1 96 ? -10.332 6.865 27.706 1.00 54.50 96 THR A O 1
ATOM 776 N N . ARG A 1 97 ? -11.162 8.897 27.227 1.00 51.41 97 ARG A N 1
ATOM 777 C CA . ARG A 1 97 ? -10.194 9.638 28.044 1.00 51.41 97 ARG A CA 1
ATOM 778 C C . ARG A 1 97 ? -10.589 9.359 29.492 1.00 51.41 97 ARG A C 1
ATOM 780 O O . ARG A 1 97 ? -11.647 9.815 29.915 1.00 51.41 97 ARG A O 1
ATOM 787 N N . THR A 1 98 ? -9.794 8.540 30.171 1.00 45.62 98 THR A N 1
ATOM 788 C CA . THR A 1 98 ? -9.837 8.385 31.629 1.00 45.62 98 THR A CA 1
ATOM 789 C C . THR A 1 98 ? -8.726 9.243 32.204 1.00 45.62 98 THR A C 1
ATOM 791 O O . THR A 1 98 ? -7.678 9.340 31.520 1.00 45.62 98 THR A O 1
#